Protein AF-A0A9C7PIG1-F1 (afdb_monomer)

Structure (mmCIF, N/CA/C/O backbone):
data_AF-A0A9C7PIG1-F1
#
_entry.id   AF-A0A9C7PIG1-F1
#
loop_
_atom_site.group_PDB
_atom_site.id
_atom_site.type_symbol
_atom_site.label_atom_id
_atom_site.label_alt_id
_atom_site.label_comp_id
_atom_site.label_asym_id
_atom_site.label_entity_id
_atom_site.label_seq_id
_atom_site.pdbx_PDB_ins_code
_atom_site.Cartn_x
_atom_site.Cartn_y
_atom_site.Cartn_z
_atom_site.occupancy
_atom_site.B_iso_or_equiv
_atom_site.auth_seq_id
_atom_site.auth_comp_id
_atom_site.auth_asym_id
_atom_site.auth_atom_id
_atom_site.pdbx_PDB_model_num
ATOM 1 N N . MET A 1 1 ? 8.198 4.604 -31.960 1.00 57.22 1 MET A N 1
ATOM 2 C CA . MET A 1 1 ? 8.686 3.828 -30.790 1.00 57.22 1 MET A CA 1
ATOM 3 C C . MET A 1 1 ? 8.657 4.552 -29.433 1.00 57.22 1 MET A C 1
ATOM 5 O O . MET A 1 1 ? 8.666 3.847 -28.433 1.00 57.22 1 MET A O 1
ATOM 9 N N . ASN A 1 2 ? 8.616 5.894 -29.336 1.00 61.22 2 ASN A N 1
ATOM 10 C CA . ASN A 1 2 ? 8.663 6.589 -28.027 1.00 61.22 2 ASN A CA 1
ATOM 11 C C . ASN A 1 2 ? 7.494 6.258 -27.083 1.00 61.22 2 ASN A C 1
ATOM 13 O O . ASN A 1 2 ? 7.711 6.147 -25.883 1.00 61.22 2 ASN A O 1
ATOM 17 N N . PHE A 1 3 ? 6.290 6.016 -27.611 1.00 65.06 3 PHE A N 1
ATOM 18 C CA . PHE A 1 3 ? 5.114 5.679 -26.801 1.00 65.06 3 PHE A CA 1
ATOM 19 C C . PHE A 1 3 ? 5.361 4.484 -25.868 1.00 65.06 3 PHE A C 1
ATOM 21 O O . PHE A 1 3 ? 5.172 4.613 -24.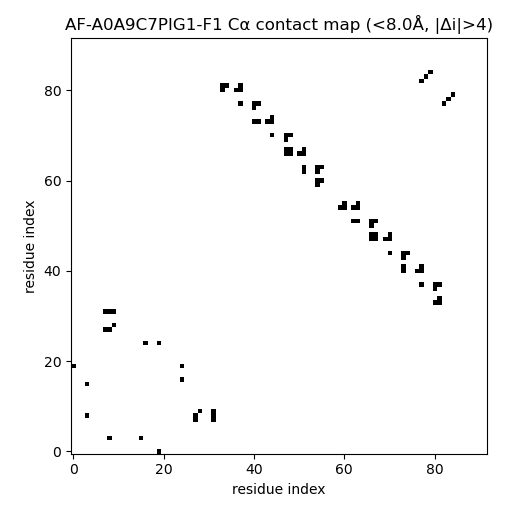671 1.00 65.06 3 PHE A O 1
ATOM 28 N N . TYR A 1 4 ? 5.895 3.369 -26.378 1.00 62.69 4 TYR A N 1
ATOM 29 C CA . TYR A 1 4 ? 6.131 2.155 -25.583 1.00 62.69 4 TYR A CA 1
ATOM 30 C C . TYR A 1 4 ? 7.189 2.341 -24.482 1.00 62.69 4 TYR A C 1
ATOM 32 O O . TYR A 1 4 ? 7.136 1.681 -23.448 1.00 62.69 4 TYR A O 1
ATOM 40 N N . LYS A 1 5 ? 8.150 3.254 -24.693 1.00 61.81 5 LYS A N 1
ATOM 41 C CA . LYS A 1 5 ? 9.148 3.620 -23.676 1.00 61.81 5 LYS A CA 1
ATOM 42 C C . LYS A 1 5 ? 8.544 4.476 -22.558 1.00 61.81 5 LYS A C 1
ATOM 44 O O . LYS A 1 5 ? 9.004 4.380 -21.425 1.00 61.81 5 LYS A O 1
ATOM 49 N N . ILE A 1 6 ? 7.542 5.295 -22.884 1.00 61.62 6 ILE A N 1
ATOM 50 C CA . ILE A 1 6 ? 6.891 6.227 -21.955 1.00 61.62 6 ILE A CA 1
ATOM 51 C C . ILE A 1 6 ? 5.782 5.528 -21.167 1.00 61.62 6 ILE A C 1
ATOM 53 O O . ILE A 1 6 ? 5.736 5.647 -19.950 1.00 61.62 6 ILE A O 1
ATOM 57 N N . THR A 1 7 ? 4.897 4.790 -21.841 1.00 63.91 7 THR A N 1
ATOM 58 C CA . THR A 1 7 ? 3.720 4.190 -21.197 1.00 63.91 7 THR A CA 1
ATOM 59 C C . THR A 1 7 ? 4.008 2.880 -20.484 1.00 63.91 7 THR A C 1
ATOM 61 O O . THR A 1 7 ? 3.159 2.458 -19.708 1.00 63.91 7 THR A O 1
ATOM 64 N N . ARG A 1 8 ? 5.167 2.250 -20.751 1.00 65.56 8 ARG A N 1
ATOM 65 C CA . ARG A 1 8 ? 5.611 0.960 -20.181 1.00 65.56 8 ARG A CA 1
ATOM 66 C C . ARG A 1 8 ? 4.430 0.018 -19.923 1.00 65.56 8 ARG A C 1
ATOM 68 O O . ARG A 1 8 ? 4.146 -0.340 -18.785 1.00 65.56 8 ARG A O 1
ATOM 7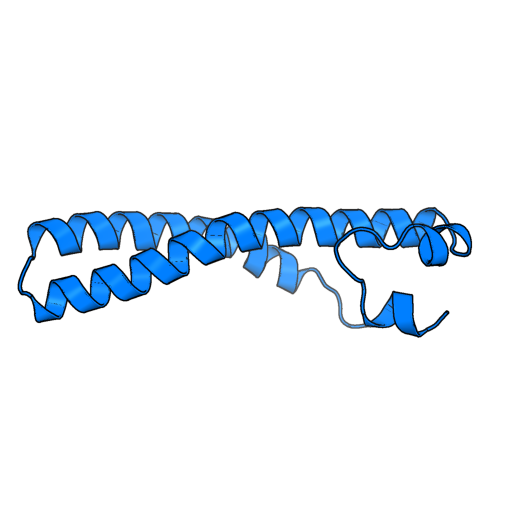5 N N . PRO A 1 9 ? 3.657 -0.299 -20.970 1.00 64.25 9 PRO A N 1
ATOM 76 C CA . PRO A 1 9 ? 2.282 -0.682 -20.747 1.00 64.25 9 PRO A CA 1
ATOM 77 C C . PRO A 1 9 ? 2.196 -2.115 -20.210 1.00 64.25 9 PRO A C 1
ATOM 79 O O . PRO A 1 9 ? 2.902 -3.020 -20.670 1.00 64.25 9 PRO A O 1
ATOM 82 N N . PHE A 1 10 ? 1.318 -2.323 -19.231 1.00 65.81 10 PHE A N 1
ATOM 83 C CA . PHE A 1 10 ? 0.985 -3.641 -18.698 1.00 65.81 10 PHE A CA 1
ATOM 84 C C . PHE A 1 10 ? 0.045 -4.398 -19.656 1.00 65.81 10 PHE A C 1
ATOM 86 O O . PHE A 1 10 ? -0.750 -3.797 -20.382 1.00 65.81 10 PHE A O 1
ATOM 93 N N . GLY A 1 11 ? 0.135 -5.734 -19.676 1.00 67.44 11 GLY A N 1
ATOM 94 C CA . GLY A 1 11 ? -0.766 -6.603 -20.449 1.00 67.44 11 GLY A CA 1
ATOM 95 C C . GLY A 1 11 ? -0.251 -7.048 -21.828 1.00 67.44 11 GLY A C 1
ATOM 96 O O . GLY A 1 11 ? 0.947 -7.237 -22.044 1.00 67.44 11 GLY A O 1
ATOM 97 N N . PHE A 1 12 ? -1.178 -7.284 -22.762 1.00 64.94 12 PHE A N 1
ATOM 98 C CA . PHE A 1 12 ? -0.936 -8.013 -24.015 1.00 64.94 12 PHE A CA 1
ATOM 99 C C . PHE A 1 12 ? -0.591 -7.097 -25.204 1.00 64.94 12 PHE A C 1
ATOM 101 O O . PHE A 1 12 ? -1.376 -6.940 -26.133 1.00 64.94 12 PHE A O 1
ATOM 108 N N . TRP A 1 13 ? 0.620 -6.530 -25.219 1.00 68.69 13 TRP A N 1
ATOM 109 C CA . TRP A 1 13 ? 1.090 -5.629 -26.291 1.00 68.69 13 TRP A CA 1
ATOM 110 C C . TRP A 1 13 ? 1.971 -6.304 -27.359 1.00 68.69 13 TRP A C 1
ATOM 112 O O . TRP A 1 13 ? 2.871 -5.681 -27.929 1.00 68.69 13 TRP A O 1
ATOM 122 N N . ASN A 1 14 ? 1.725 -7.588 -27.644 1.00 65.31 14 ASN A N 1
ATOM 123 C CA . ASN A 1 14 ? 2.595 -8.438 -28.474 1.00 65.31 14 ASN A CA 1
ATOM 124 C C . ASN A 1 14 ? 2.962 -7.841 -29.846 1.00 65.31 14 ASN A C 1
ATOM 126 O O . ASN A 1 14 ? 4.108 -7.969 -30.268 1.00 65.31 14 ASN A O 1
ATOM 130 N N . GLN A 1 15 ? 2.038 -7.144 -30.510 1.00 66.75 15 GLN A N 1
ATOM 131 C CA . GLN A 1 15 ? 2.250 -6.590 -31.854 1.00 66.75 15 GLN A CA 1
ATOM 132 C C . GLN A 1 15 ? 3.189 -5.368 -31.882 1.00 66.75 15 GLN A C 1
ATOM 134 O O . GLN A 1 15 ? 3.886 -5.130 -32.866 1.00 66.75 15 GLN A O 1
ATOM 139 N N . VAL A 1 16 ? 3.256 -4.598 -30.790 1.00 67.69 16 VAL A N 1
ATOM 140 C CA . VAL A 1 16 ? 4.197 -3.467 -30.654 1.00 67.69 16 VAL A CA 1
ATOM 141 C C . VAL A 1 16 ? 5.538 -3.949 -30.092 1.00 67.69 16 VAL A C 1
ATOM 143 O O . VAL A 1 16 ? 6.596 -3.454 -30.475 1.00 67.69 16 VAL A O 1
ATOM 146 N N . ARG A 1 17 ? 5.493 -4.972 -29.232 1.00 65.00 17 ARG A N 1
ATOM 147 C CA . ARG A 1 17 ? 6.646 -5.619 -28.597 1.00 65.00 17 ARG A CA 1
ATOM 148 C C . ARG A 1 17 ? 7.571 -6.330 -29.592 1.00 65.00 17 ARG A C 1
ATOM 150 O O . ARG A 1 17 ? 8.776 -6.321 -29.377 1.00 65.00 17 ARG A O 1
ATOM 157 N N . SER A 1 18 ? 7.038 -6.913 -30.669 1.00 68.19 18 SER A N 1
ATOM 158 C CA . SER A 1 18 ? 7.826 -7.635 -31.687 1.00 68.19 18 SER A CA 1
ATOM 159 C C . SER A 1 18 ? 8.765 -6.741 -32.503 1.00 68.19 18 SER A C 1
ATOM 161 O O . SER A 1 18 ? 9.704 -7.237 -33.112 1.00 68.19 18 SER A O 1
ATOM 163 N N . ASN A 1 19 ? 8.516 -5.429 -32.510 1.00 70.19 19 ASN A N 1
ATOM 164 C CA . ASN A 1 19 ? 9.308 -4.434 -33.234 1.00 70.19 19 ASN A CA 1
ATOM 165 C C . ASN A 1 19 ? 10.356 -3.740 -32.338 1.00 70.19 19 ASN A C 1
ATOM 167 O O . ASN A 1 19 ? 10.966 -2.752 -32.746 1.00 70.19 19 ASN A O 1
ATOM 171 N N . LEU A 1 20 ? 10.527 -4.203 -31.095 1.00 70.50 20 LEU A N 1
ATOM 172 C CA . LEU A 1 20 ? 11.424 -3.624 -30.096 1.00 70.50 20 LEU A CA 1
ATOM 173 C C . LEU A 1 20 ? 12.496 -4.629 -29.677 1.00 70.50 20 LEU A C 1
ATOM 175 O O . LEU A 1 20 ? 12.258 -5.833 -29.632 1.00 70.50 20 LEU A O 1
ATOM 179 N N . ASP A 1 21 ? 13.665 -4.104 -29.313 1.00 75.31 21 ASP A N 1
ATOM 180 C CA . ASP A 1 21 ? 14.775 -4.891 -28.783 1.00 75.31 21 ASP A CA 1
ATOM 181 C C . ASP A 1 21 ? 14.328 -5.707 -27.554 1.00 75.31 21 ASP A C 1
ATOM 183 O O . ASP A 1 21 ? 13.721 -5.183 -26.607 1.00 75.31 21 ASP A O 1
ATOM 187 N N . THR A 1 22 ? 14.637 -7.004 -27.571 1.00 73.94 22 THR A N 1
ATOM 188 C CA . THR A 1 22 ? 14.292 -7.968 -26.522 1.00 73.94 22 THR A CA 1
ATOM 189 C C . THR A 1 22 ? 14.839 -7.562 -25.154 1.00 73.94 22 THR A C 1
ATOM 191 O O . THR A 1 22 ? 14.203 -7.856 -24.138 1.00 73.94 22 THR A O 1
ATOM 194 N N . SER A 1 23 ? 15.950 -6.823 -25.104 1.00 73.75 23 SER A N 1
ATOM 195 C CA . SER A 1 23 ? 16.540 -6.303 -23.865 1.00 73.75 23 SER A CA 1
ATOM 196 C C . SER A 1 23 ? 15.662 -5.251 -23.166 1.00 73.75 23 SER A C 1
ATOM 198 O O . SER A 1 23 ? 15.487 -5.292 -21.945 1.00 73.75 23 SER A O 1
ATOM 200 N N . ILE A 1 24 ? 15.053 -4.333 -23.924 1.00 72.56 24 ILE A N 1
ATOM 201 C CA . ILE A 1 24 ? 14.152 -3.286 -23.406 1.00 72.56 24 ILE A CA 1
ATOM 202 C C . ILE A 1 24 ? 12.845 -3.921 -22.937 1.00 72.56 24 ILE A C 1
ATOM 204 O O . ILE A 1 24 ? 12.322 -3.621 -21.864 1.00 72.56 24 ILE A O 1
ATOM 208 N N . VAL A 1 25 ? 12.346 -4.853 -23.738 1.00 73.75 25 VAL A N 1
ATOM 209 C CA . VAL A 1 25 ? 11.134 -5.609 -23.458 1.00 73.75 25 VAL A CA 1
ATOM 210 C C . VAL A 1 25 ? 11.267 -6.434 -22.171 1.00 73.75 25 VAL A C 1
ATOM 212 O O . VAL A 1 25 ? 10.324 -6.489 -21.383 1.00 73.75 25 VAL A O 1
ATOM 215 N N . ALA A 1 26 ? 12.420 -7.059 -21.921 1.00 73.44 26 ALA A N 1
ATOM 216 C CA . ALA A 1 26 ? 12.666 -7.818 -20.695 1.00 73.44 26 ALA A CA 1
ATOM 217 C C . ALA A 1 26 ? 12.605 -6.934 -19.436 1.00 73.44 26 ALA A C 1
ATOM 219 O O . ALA A 1 26 ? 11.972 -7.326 -18.455 1.00 73.44 26 ALA A O 1
ATOM 220 N N . LYS A 1 27 ? 13.178 -5.722 -19.488 1.00 72.69 27 LYS A N 1
ATOM 221 C CA . LYS A 1 27 ? 13.120 -4.749 -18.382 1.00 72.69 27 LYS A CA 1
ATOM 222 C C . LYS A 1 27 ? 11.685 -4.310 -18.076 1.00 72.69 27 LYS A C 1
ATOM 224 O O . LYS A 1 27 ? 11.267 -4.379 -16.925 1.00 72.69 27 LYS A O 1
ATOM 229 N N . ILE A 1 28 ? 10.905 -3.970 -19.107 1.00 72.12 28 ILE A N 1
ATOM 230 C CA . ILE A 1 28 ? 9.498 -3.554 -18.951 1.00 72.12 28 ILE A CA 1
ATOM 231 C C . ILE A 1 28 ? 8.641 -4.685 -18.357 1.00 72.12 28 ILE A C 1
ATOM 233 O O . ILE A 1 28 ? 7.801 -4.442 -17.499 1.00 72.12 28 ILE A O 1
ATOM 237 N N . ASN A 1 29 ? 8.865 -5.947 -18.746 1.00 73.31 29 ASN A N 1
ATOM 238 C CA . ASN A 1 29 ? 8.134 -7.066 -18.134 1.00 73.31 29 ASN A CA 1
ATOM 239 C C . ASN A 1 29 ? 8.489 -7.285 -16.662 1.00 73.31 29 ASN A C 1
ATOM 241 O O . ASN A 1 29 ? 7.640 -7.737 -15.895 1.00 73.31 29 ASN A O 1
ATOM 245 N N . GLN A 1 30 ? 9.735 -7.012 -16.271 1.00 73.56 30 GLN A N 1
ATOM 246 C CA . GLN A 1 30 ? 10.159 -7.149 -14.884 1.00 73.56 30 GLN A CA 1
ATOM 247 C C . GLN A 1 30 ? 9.476 -6.104 -13.990 1.00 73.56 30 GLN A C 1
ATOM 249 O O . GLN A 1 30 ? 9.009 -6.464 -12.908 1.00 73.56 30 GLN A O 1
ATOM 254 N N . GLU A 1 31 ? 9.349 -4.861 -14.467 1.00 72.88 31 GLU A N 1
ATOM 255 C CA . GLU A 1 31 ? 8.536 -3.814 -13.826 1.00 72.88 31 GLU A CA 1
ATOM 256 C C . GLU A 1 31 ? 7.058 -4.211 -13.776 1.00 72.88 31 GLU A C 1
ATOM 258 O O . GLU A 1 31 ? 6.505 -4.340 -12.687 1.00 72.88 31 GLU A O 1
ATOM 263 N N . ASN A 1 32 ? 6.455 -4.562 -14.916 1.00 74.44 32 ASN A N 1
ATOM 264 C CA . ASN A 1 32 ? 5.045 -4.959 -14.982 1.00 74.44 32 ASN A CA 1
ATOM 265 C C . ASN A 1 32 ? 4.701 -6.119 -14.036 1.00 74.44 32 ASN A C 1
ATOM 267 O O . ASN A 1 32 ? 3.654 -6.115 -13.394 1.00 74.44 32 ASN A O 1
ATOM 271 N N . ARG A 1 33 ? 5.571 -7.131 -13.920 1.00 75.12 33 ARG A N 1
ATOM 272 C CA . ARG A 1 33 ? 5.347 -8.263 -13.006 1.00 75.12 33 ARG A CA 1
ATOM 273 C C . ARG A 1 33 ? 5.350 -7.817 -11.546 1.00 75.12 33 ARG A C 1
ATOM 275 O O . ARG A 1 33 ? 4.564 -8.334 -10.755 1.00 75.12 33 ARG A O 1
ATOM 282 N N . ARG A 1 34 ? 6.227 -6.881 -11.187 1.00 74.75 34 ARG A N 1
ATOM 283 C CA . ARG A 1 34 ? 6.286 -6.310 -9.840 1.00 74.75 34 ARG A CA 1
ATOM 284 C C . ARG A 1 34 ? 5.050 -5.462 -9.550 1.00 74.75 34 ARG A C 1
ATOM 286 O O . ARG A 1 34 ? 4.471 -5.598 -8.476 1.00 74.75 34 ARG A O 1
ATOM 293 N N . ASP A 1 35 ? 4.609 -4.672 -10.520 1.00 79.25 35 ASP A N 1
ATOM 294 C CA . ASP A 1 35 ? 3.440 -3.807 -10.380 1.00 79.25 35 ASP A CA 1
ATOM 295 C C . ASP A 1 35 ? 2.138 -4.610 -10.278 1.00 79.25 35 ASP A C 1
ATOM 297 O O . ASP A 1 35 ? 1.279 -4.283 -9.466 1.00 79.25 35 ASP A O 1
ATOM 301 N N . ILE A 1 36 ? 2.014 -5.733 -10.996 1.00 79.56 36 ILE A N 1
ATOM 302 C CA . ILE A 1 36 ? 0.881 -6.663 -10.840 1.00 79.56 36 ILE A CA 1
ATOM 303 C C . ILE A 1 36 ? 0.824 -7.230 -9.413 1.00 79.56 36 ILE A C 1
ATOM 305 O O . ILE A 1 36 ? -0.252 -7.296 -8.819 1.00 79.56 36 ILE A O 1
ATOM 309 N N . ILE A 1 37 ? 1.971 -7.613 -8.839 1.00 81.69 37 ILE A N 1
ATOM 310 C CA . ILE A 1 37 ? 2.035 -8.081 -7.446 1.00 81.69 37 ILE A CA 1
ATOM 311 C C . ILE A 1 37 ? 1.640 -6.945 -6.495 1.00 81.69 37 ILE A C 1
ATOM 313 O O . ILE A 1 37 ? 0.866 -7.169 -5.568 1.00 81.69 37 ILE A O 1
ATOM 317 N N . ALA A 1 38 ? 2.110 -5.720 -6.739 1.00 83.88 38 ALA A N 1
ATOM 318 C CA . ALA A 1 38 ? 1.716 -4.557 -5.950 1.00 83.88 38 ALA A CA 1
ATOM 319 C C . ALA A 1 38 ? 0.199 -4.310 -6.001 1.00 83.88 38 ALA A C 1
ATOM 321 O O . ALA A 1 38 ? -0.408 -4.107 -4.953 1.00 83.88 38 ALA A O 1
ATOM 322 N N . ILE A 1 39 ? -0.429 -4.405 -7.179 1.00 84.44 39 ILE A N 1
ATOM 323 C CA . ILE A 1 39 ? -1.886 -4.274 -7.350 1.00 84.44 39 ILE A CA 1
ATOM 324 C C . ILE A 1 39 ? -2.634 -5.356 -6.564 1.00 84.44 39 ILE A C 1
ATOM 326 O O . ILE A 1 39 ? -3.637 -5.058 -5.914 1.00 84.44 39 ILE A O 1
ATOM 330 N N . PHE A 1 40 ? -2.132 -6.594 -6.573 1.00 86.25 40 PHE A N 1
ATOM 331 C CA . PHE A 1 40 ? -2.728 -7.695 -5.815 1.00 86.25 40 PHE A CA 1
ATOM 332 C C . PHE A 1 40 ? -2.779 -7.416 -4.307 1.00 86.25 40 PHE A C 1
ATOM 334 O O . PHE A 1 40 ? -3.731 -7.828 -3.655 1.00 86.25 40 PHE A O 1
ATOM 341 N N . PHE A 1 41 ? -1.807 -6.685 -3.752 1.00 86.31 41 PHE A N 1
ATOM 342 C CA . PHE A 1 41 ? -1.852 -6.223 -2.360 1.00 86.31 41 PHE A CA 1
ATOM 343 C C . PHE A 1 41 ? -2.657 -4.928 -2.187 1.00 86.31 41 PHE A C 1
ATOM 345 O O . PHE A 1 41 ? -3.356 -4.775 -1.186 1.00 86.31 41 PHE A O 1
ATOM 352 N N . ALA A 1 42 ? -2.596 -4.015 -3.158 1.00 87.81 42 ALA A N 1
ATOM 353 C CA . ALA A 1 42 ? -3.261 -2.716 -3.106 1.00 87.81 42 ALA A CA 1
ATOM 354 C C . ALA A 1 42 ? -4.789 -2.834 -3.057 1.00 87.81 42 ALA A C 1
ATOM 356 O O . ALA A 1 42 ? -5.432 -2.121 -2.289 1.00 87.81 42 ALA A O 1
ATOM 357 N N . VAL A 1 43 ? -5.381 -3.740 -3.843 1.00 91.19 43 VAL A N 1
ATOM 358 C CA . VAL A 1 43 ? -6.845 -3.882 -3.916 1.00 91.19 43 VAL A CA 1
ATOM 359 C C . VAL A 1 43 ? -7.437 -4.385 -2.588 1.00 91.19 43 VAL A C 1
ATOM 361 O O . VAL A 1 43 ? -8.312 -3.705 -2.048 1.00 91.19 43 VAL A O 1
ATOM 364 N N . PRO A 1 44 ? -6.960 -5.494 -1.986 1.00 91.94 44 PRO A N 1
ATOM 365 C CA . PRO A 1 44 ? -7.378 -5.892 -0.644 1.00 91.94 44 PRO A CA 1
ATOM 366 C C . PRO A 1 44 ? -7.078 -4.826 0.411 1.00 91.94 44 PRO A C 1
ATOM 368 O O . PRO A 1 44 ? -7.915 -4.592 1.278 1.00 91.94 44 PRO A O 1
ATOM 371 N N . TRP A 1 45 ? -5.926 -4.148 0.329 1.00 93.50 45 TRP A N 1
ATOM 372 C CA . TRP A 1 45 ? -5.568 -3.082 1.270 1.00 93.50 45 TRP A CA 1
ATOM 373 C C . TRP A 1 45 ? -6.600 -1.949 1.260 1.00 93.50 45 TRP A C 1
ATOM 375 O O . TRP A 1 45 ? -7.089 -1.558 2.319 1.00 93.50 45 TRP A O 1
ATOM 385 N N . GLN A 1 46 ? -7.000 -1.490 0.071 1.00 94.06 46 GLN A N 1
ATOM 386 C CA . GLN A 1 46 ? -8.011 -0.447 -0.117 1.00 94.06 46 GLN A CA 1
ATOM 387 C C . GLN A 1 46 ? -9.368 -0.864 0.473 1.00 94.06 46 GLN A C 1
ATOM 389 O O . GLN A 1 46 ? -10.020 -0.082 1.165 1.00 94.06 46 GLN A O 1
ATOM 394 N N . ILE A 1 47 ? -9.794 -2.107 0.226 1.00 94.75 47 ILE A N 1
ATOM 395 C CA . ILE A 1 47 ? -11.062 -2.640 0.746 1.00 94.75 47 ILE A CA 1
ATOM 396 C C . ILE A 1 47 ? -11.030 -2.680 2.278 1.00 94.75 47 ILE A C 1
ATOM 398 O O . ILE A 1 47 ? -11.956 -2.199 2.930 1.00 94.75 47 ILE A O 1
ATOM 402 N N . VAL A 1 48 ? -9.950 -3.205 2.862 1.00 94.56 48 VAL A N 1
ATOM 403 C CA . VAL A 1 48 ? -9.785 -3.290 4.319 1.00 94.56 48 VAL A CA 1
ATOM 404 C C . VAL A 1 48 ? -9.739 -1.900 4.949 1.00 94.56 48 VAL A C 1
ATOM 406 O O . VAL A 1 48 ? -10.340 -1.712 6.005 1.00 94.56 48 VAL A O 1
ATOM 409 N N . LEU A 1 49 ? -9.103 -0.914 4.310 1.00 94.44 49 LEU A N 1
ATOM 410 C CA . LEU A 1 49 ? -9.080 0.471 4.786 1.00 94.44 49 LEU A CA 1
ATOM 411 C C . LEU A 1 49 ? -10.499 1.037 4.929 1.00 94.44 49 LEU A C 1
ATOM 413 O O . LEU A 1 49 ? -10.849 1.574 5.982 1.00 94.44 49 LEU A O 1
ATOM 417 N N . PHE A 1 50 ? -11.336 0.868 3.901 1.00 95.69 50 PHE A N 1
ATOM 418 C CA . PHE A 1 50 ? -12.721 1.339 3.944 1.00 95.69 50 PHE A CA 1
ATOM 419 C C . PHE A 1 50 ? -13.557 0.592 4.982 1.00 95.69 50 PHE A C 1
ATOM 421 O O . PHE A 1 50 ? -14.265 1.228 5.765 1.00 95.69 50 PHE A O 1
ATOM 428 N N . LEU A 1 51 ? -13.439 -0.737 5.047 1.00 93.06 51 LEU A N 1
ATOM 429 C CA . LEU A 1 51 ? -14.151 -1.539 6.045 1.00 93.06 51 LEU A CA 1
ATOM 430 C C . LEU A 1 51 ? -13.733 -1.168 7.471 1.00 93.06 51 LEU A C 1
ATOM 432 O O . LEU A 1 51 ? -14.586 -1.046 8.345 1.00 93.06 51 LEU A O 1
ATOM 436 N N . THR A 1 52 ? -12.442 -0.920 7.702 1.00 93.50 52 THR A N 1
ATOM 437 C CA . THR A 1 52 ? -11.919 -0.472 9.001 1.00 93.50 52 THR A CA 1
ATOM 438 C C . THR A 1 52 ? -12.580 0.839 9.428 1.00 93.50 52 THR A C 1
ATOM 440 O O . THR A 1 52 ? -13.072 0.932 10.553 1.00 93.50 52 THR A O 1
ATOM 443 N N . GLY A 1 53 ? -12.669 1.824 8.525 1.00 91.81 53 GLY A N 1
ATOM 444 C CA . GLY A 1 53 ? -13.362 3.089 8.789 1.00 91.81 53 GLY A CA 1
ATOM 445 C C . GLY A 1 53 ? -14.848 2.903 9.116 1.00 91.81 53 GLY A C 1
ATOM 446 O O . GLY A 1 53 ? -15.353 3.503 10.065 1.00 91.81 53 GLY A O 1
ATOM 447 N N . MET A 1 54 ? -15.542 2.016 8.397 1.00 94.19 54 MET A N 1
ATOM 448 C CA . MET A 1 54 ? -16.946 1.694 8.683 1.00 94.19 54 MET A CA 1
ATOM 449 C C . MET A 1 54 ? -17.131 1.046 10.061 1.00 94.19 54 MET A C 1
ATOM 451 O O . MET A 1 54 ? -18.075 1.392 10.769 1.00 94.19 54 MET A O 1
ATOM 455 N N . MET A 1 55 ? -16.228 0.154 10.488 1.00 93.31 55 MET A N 1
ATOM 456 C CA . MET A 1 55 ? -16.331 -0.495 11.804 1.00 93.31 55 MET A CA 1
ATOM 457 C C . MET A 1 55 ? -16.197 0.493 12.968 1.00 93.31 55 MET A C 1
ATOM 459 O O . MET A 1 55 ? -16.846 0.293 13.997 1.00 93.31 55 MET A O 1
ATOM 463 N N . ILE A 1 56 ? -15.429 1.578 12.798 1.00 93.44 56 ILE A N 1
ATOM 464 C CA . ILE A 1 56 ? -15.372 2.682 13.772 1.00 93.44 56 ILE A CA 1
ATOM 465 C C . ILE A 1 56 ? -16.751 3.343 13.899 1.00 93.44 56 ILE A C 1
ATOM 467 O O . ILE A 1 56 ? -17.254 3.510 15.010 1.00 93.44 56 ILE A O 1
ATOM 471 N N . VAL A 1 57 ? -17.387 3.678 12.770 1.00 95.44 57 VAL A N 1
ATOM 472 C CA . VAL A 1 57 ? -18.718 4.313 12.743 1.00 95.44 57 VAL A CA 1
ATOM 473 C C . VAL A 1 57 ? -19.777 3.405 13.375 1.00 95.44 57 VAL A C 1
ATOM 475 O O . VAL A 1 57 ? -20.598 3.865 14.167 1.00 95.44 57 VAL A O 1
ATOM 478 N N . LEU A 1 58 ? -19.719 2.103 13.087 1.00 94.25 58 LEU A N 1
ATOM 479 C CA . LEU A 1 58 ? -20.617 1.087 13.645 1.00 94.25 58 LEU A CA 1
ATOM 480 C C . LEU A 1 58 ? -20.295 0.708 15.103 1.00 94.25 58 LEU A C 1
ATOM 482 O O . LEU A 1 58 ? -20.999 -0.119 15.680 1.00 94.25 58 LEU A O 1
ATOM 486 N N . LYS A 1 59 ? -19.244 1.286 15.706 1.00 92.50 59 LYS A N 1
ATOM 487 C CA . LYS 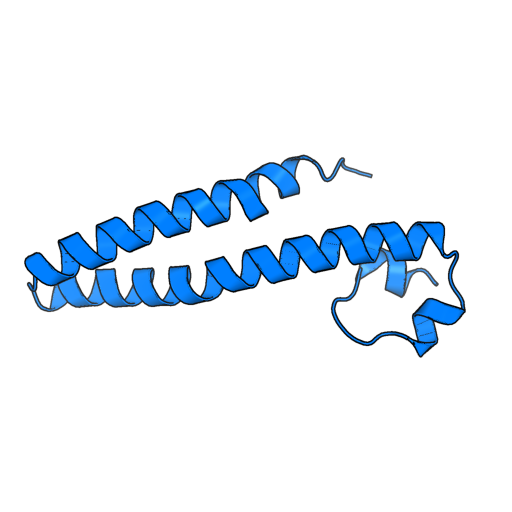A 1 59 ? -18.747 0.977 17.062 1.00 92.50 59 LYS A CA 1
ATOM 488 C C . LYS A 1 59 ? -18.434 -0.513 17.282 1.00 92.50 59 LYS A C 1
ATOM 490 O O . LYS A 1 59 ? -18.513 -1.014 18.404 1.00 92.50 59 LYS A O 1
ATOM 495 N N . GLN A 1 60 ? -18.055 -1.229 16.224 1.00 91.94 60 GLN A N 1
ATOM 496 C CA . GLN A 1 60 ? -17.687 -2.645 16.284 1.00 91.94 60 GLN A CA 1
ATOM 497 C C . GLN A 1 60 ? -16.183 -2.807 16.531 1.00 91.94 60 GLN A C 1
ATOM 499 O O . GLN A 1 60 ? -15.403 -3.088 15.621 1.00 91.94 60 GLN A O 1
ATOM 504 N N . TRP A 1 61 ? -15.770 -2.639 17.787 1.00 90.38 61 TRP A N 1
ATOM 505 C CA . TRP A 1 61 ? -14.357 -2.592 18.181 1.00 90.38 61 TRP A CA 1
ATOM 506 C C . TRP A 1 61 ? -13.582 -3.894 17.940 1.00 90.38 61 TRP A C 1
ATOM 508 O O . TRP A 1 61 ? -12.421 -3.841 17.540 1.00 90.38 61 TRP A O 1
ATOM 518 N N . THR A 1 62 ? -14.215 -5.058 18.109 1.00 91.94 62 THR A N 1
ATOM 519 C CA . THR A 1 62 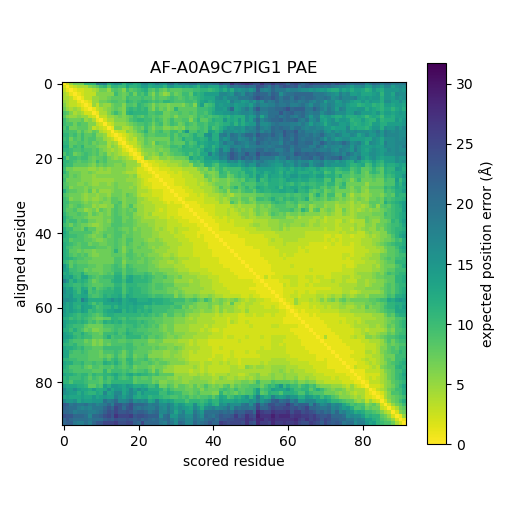? -13.571 -6.356 17.840 1.00 91.94 62 THR A CA 1
ATOM 520 C C . THR A 1 62 ? -13.220 -6.506 16.358 1.00 91.94 62 THR A C 1
ATOM 522 O O . THR A 1 62 ? -12.073 -6.789 16.019 1.00 91.94 62 THR A O 1
ATOM 525 N N . ASN A 1 63 ? -14.182 -6.232 15.470 1.00 91.31 63 ASN A N 1
ATOM 526 C CA . ASN A 1 63 ? -13.972 -6.298 14.021 1.00 91.31 63 ASN A CA 1
ATOM 527 C C . ASN A 1 63 ? -12.991 -5.223 13.543 1.00 91.31 63 ASN A C 1
ATOM 529 O O . ASN A 1 63 ? -12.170 -5.490 12.667 1.00 91.31 63 ASN A O 1
ATOM 533 N N . PHE A 1 64 ? -13.030 -4.034 14.152 1.00 93.56 64 PHE A N 1
ATOM 534 C CA . PHE A 1 64 ? -12.046 -2.985 13.909 1.00 93.56 64 PHE A CA 1
ATOM 535 C C . PHE A 1 64 ? -10.621 -3.461 14.212 1.00 93.56 64 PHE A C 1
ATOM 537 O O . PHE A 1 64 ? -9.763 -3.323 13.349 1.00 93.56 64 PHE A O 1
ATOM 544 N N . ILE A 1 65 ? -10.360 -4.063 15.379 1.00 94.12 65 ILE A N 1
ATOM 545 C CA . ILE A 1 65 ? -9.012 -4.540 15.738 1.00 94.12 65 ILE A CA 1
ATOM 546 C C . ILE A 1 65 ? -8.527 -5.605 14.744 1.00 94.12 65 ILE A C 1
ATOM 548 O O . ILE A 1 65 ? -7.385 -5.538 14.286 1.00 94.12 65 ILE A O 1
ATOM 552 N N . SER A 1 66 ? -9.389 -6.552 14.358 1.00 94.44 66 SER A N 1
ATOM 553 C CA . SER A 1 66 ? -9.039 -7.575 13.365 1.00 94.44 66 SER A CA 1
ATOM 554 C C . SER A 1 66 ? -8.704 -6.971 11.998 1.00 94.44 66 SER A C 1
ATOM 556 O O . SER A 1 66 ? -7.657 -7.283 11.429 1.00 94.44 66 SER A O 1
ATOM 558 N N . LEU A 1 67 ? -9.553 -6.077 11.478 1.00 93.19 67 LEU A N 1
ATOM 559 C CA . LEU A 1 67 ? -9.319 -5.412 10.193 1.00 93.19 67 LEU A CA 1
ATOM 560 C C . LEU A 1 67 ? -8.100 -4.488 10.239 1.00 93.19 67 LEU A C 1
ATOM 562 O O . LEU A 1 67 ? -7.331 -4.452 9.284 1.00 93.19 67 LEU A O 1
ATOM 566 N N . PHE A 1 68 ? -7.870 -3.803 11.357 1.00 93.62 68 PHE A N 1
ATOM 567 C CA . PHE A 1 68 ? -6.707 -2.947 11.554 1.00 93.62 68 PHE A 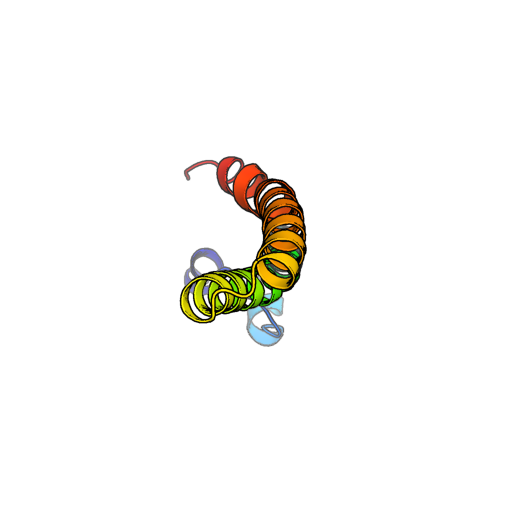CA 1
ATOM 568 C C . PHE A 1 68 ? -5.402 -3.754 11.561 1.00 93.62 68 PHE A C 1
ATOM 570 O O . PHE A 1 68 ? -4.423 -3.348 10.937 1.00 93.62 68 PHE A O 1
ATOM 577 N N . GLY A 1 69 ? -5.396 -4.942 12.175 1.00 95.25 69 GLY A N 1
ATOM 578 C CA . GLY A 1 69 ? -4.265 -5.869 12.089 1.00 95.25 69 GLY A CA 1
ATOM 579 C C . GLY A 1 69 ? -3.963 -6.287 10.646 1.00 95.25 69 GLY A C 1
ATOM 580 O O . GLY A 1 69 ? -2.814 -6.223 10.206 1.00 95.25 69 GLY A O 1
ATOM 581 N N . ILE A 1 70 ? -4.999 -6.633 9.874 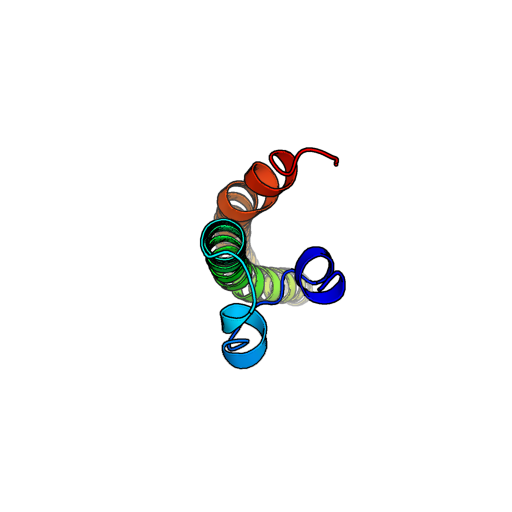1.00 94.25 70 ILE A N 1
ATOM 582 C CA . ILE A 1 70 ? -4.868 -6.955 8.443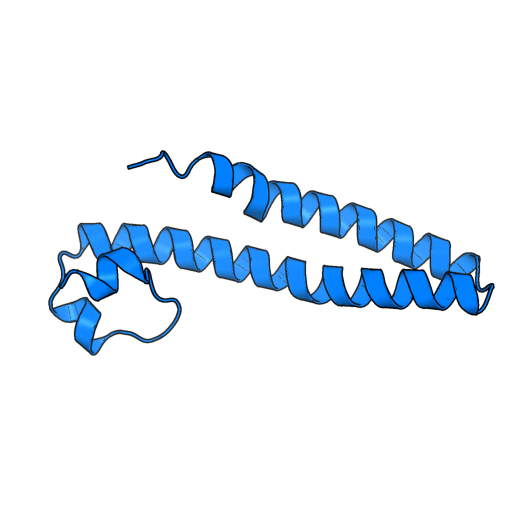 1.00 94.25 70 ILE A CA 1
ATOM 583 C C . ILE A 1 70 ? -4.357 -5.738 7.656 1.00 94.25 70 ILE A C 1
ATOM 585 O O . ILE A 1 70 ? -3.475 -5.880 6.809 1.00 94.25 70 ILE A O 1
ATOM 589 N N . LEU A 1 71 ? -4.859 -4.539 7.958 1.00 94.25 71 LEU A N 1
ATOM 590 C CA . LEU A 1 71 ? -4.447 -3.295 7.314 1.00 94.25 71 LEU A CA 1
ATOM 591 C C . LEU A 1 71 ? -2.953 -3.026 7.514 1.00 94.25 71 LEU A C 1
ATOM 593 O O . LEU A 1 71 ? -2.266 -2.661 6.559 1.00 94.25 71 LEU A O 1
ATOM 597 N N . ILE A 1 72 ? -2.427 -3.246 8.722 1.00 94.38 72 ILE A N 1
ATOM 598 C CA . ILE A 1 72 ? -0.993 -3.112 9.010 1.00 94.38 72 ILE A CA 1
ATOM 599 C C . ILE A 1 72 ? -0.189 -4.112 8.171 1.00 94.38 72 ILE A C 1
ATOM 601 O O . ILE A 1 72 ? 0.758 -3.713 7.493 1.00 94.38 72 ILE A O 1
ATOM 605 N N . ILE A 1 73 ? -0.582 -5.391 8.162 1.00 93.00 73 ILE A N 1
ATOM 606 C CA . ILE A 1 73 ? 0.113 -6.445 7.401 1.00 93.00 73 ILE A CA 1
ATOM 607 C C . ILE A 1 73 ? 0.156 -6.096 5.908 1.00 93.00 73 ILE A C 1
ATOM 609 O O . ILE A 1 73 ? 1.217 -6.139 5.282 1.00 93.00 73 ILE A O 1
ATOM 613 N N . LEU A 1 74 ? -0.985 -5.697 5.344 1.00 90.50 74 LEU A N 1
ATOM 614 C CA . LEU A 1 74 ? -1.081 -5.290 3.946 1.00 90.50 74 LEU A CA 1
ATOM 615 C C . LEU A 1 74 ? -0.280 -4.008 3.666 1.00 90.50 74 LEU A C 1
ATOM 617 O O . LEU A 1 74 ? 0.333 -3.913 2.606 1.00 90.50 74 LEU A O 1
ATOM 621 N N . SER A 1 75 ? -0.209 -3.061 4.609 1.00 89.12 75 SER A N 1
ATOM 622 C CA . SER A 1 75 ? 0.623 -1.852 4.477 1.00 89.12 75 SER A CA 1
ATOM 623 C C . SER A 1 75 ? 2.110 -2.197 4.400 1.00 89.12 75 SER A C 1
ATOM 625 O O . SER A 1 75 ? 2.818 -1.658 3.552 1.00 89.12 75 SER A O 1
ATOM 627 N N . PHE A 1 76 ? 2.589 -3.130 5.232 1.00 89.81 76 PHE A N 1
ATOM 628 C CA . PHE A 1 76 ? 3.966 -3.628 5.148 1.00 89.81 76 PHE A CA 1
ATOM 629 C C . PHE A 1 76 ? 4.235 -4.336 3.818 1.00 89.81 76 PHE A C 1
ATOM 631 O O . PHE A 1 76 ? 5.273 -4.096 3.196 1.00 89.81 76 PHE A O 1
ATOM 638 N N . GLY A 1 77 ? 3.292 -5.164 3.355 1.00 86.31 77 GLY A N 1
ATOM 639 C CA . GLY A 1 77 ? 3.356 -5.796 2.038 1.00 86.31 77 GLY A CA 1
ATOM 640 C C . GLY A 1 77 ? 3.493 -4.757 0.925 1.00 86.31 77 GLY A C 1
ATOM 641 O O . GLY A 1 77 ? 4.440 -4.804 0.141 1.00 86.31 77 GLY A O 1
ATOM 642 N N . LEU A 1 78 ? 2.611 -3.758 0.907 1.00 83.88 78 LEU A N 1
ATOM 643 C CA . LEU A 1 78 ? 2.640 -2.679 -0.077 1.00 83.88 78 LEU A CA 1
ATOM 644 C C . LEU A 1 78 ? 3.948 -1.877 -0.008 1.00 83.88 78 LEU A C 1
ATOM 646 O O . LEU A 1 78 ? 4.562 -1.598 -1.036 1.00 83.88 78 LEU A O 1
ATOM 650 N N . TYR A 1 79 ? 4.429 -1.554 1.192 1.00 81.44 79 TYR A N 1
ATOM 651 C CA . TYR A 1 79 ? 5.689 -0.837 1.374 1.00 81.44 79 TYR A CA 1
ATOM 652 C C . TYR A 1 79 ? 6.881 -1.612 0.789 1.00 81.44 79 TYR A C 1
ATOM 654 O O . TYR A 1 79 ? 7.723 -1.049 0.085 1.00 81.44 79 TYR A O 1
ATOM 662 N N . TRP A 1 80 ? 6.950 -2.922 1.028 1.00 81.00 80 TRP A N 1
ATOM 663 C CA . TRP A 1 80 ? 8.050 -3.744 0.531 1.00 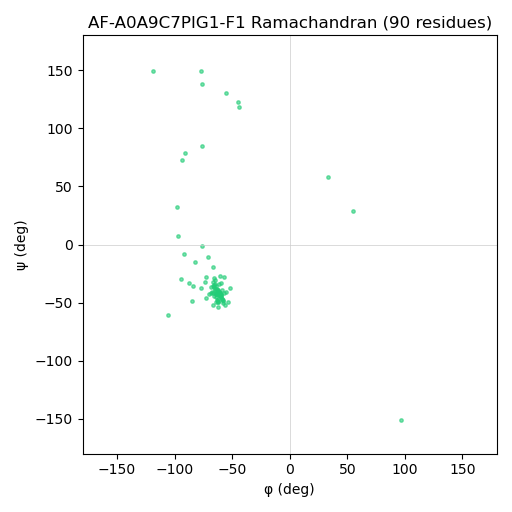81.00 80 TRP A CA 1
ATOM 664 C C . TRP A 1 80 ? 7.974 -3.988 -0.980 1.00 81.00 80 TRP A C 1
ATOM 666 O O . TRP A 1 80 ? 8.979 -3.852 -1.685 1.00 81.00 80 TRP A O 1
ATOM 676 N N . PHE A 1 81 ? 6.794 -4.345 -1.492 1.00 75.50 81 PHE A N 1
ATOM 677 C CA . PHE A 1 81 ? 6.614 -4.708 -2.899 1.00 75.50 81 PHE A CA 1
ATOM 678 C C . PHE A 1 81 ? 6.574 -3.496 -3.825 1.00 75.50 81 PHE A C 1
ATOM 680 O O . PHE A 1 81 ? 7.146 -3.552 -4.912 1.00 75.50 81 PHE A O 1
ATOM 687 N N . TRP A 1 82 ? 5.962 -2.399 -3.386 1.00 71.62 82 TRP A N 1
ATOM 688 C CA . TRP A 1 82 ? 5.758 -1.211 -4.205 1.00 71.62 82 TRP A CA 1
ATOM 689 C C . TRP A 1 82 ? 6.701 -0.069 -3.8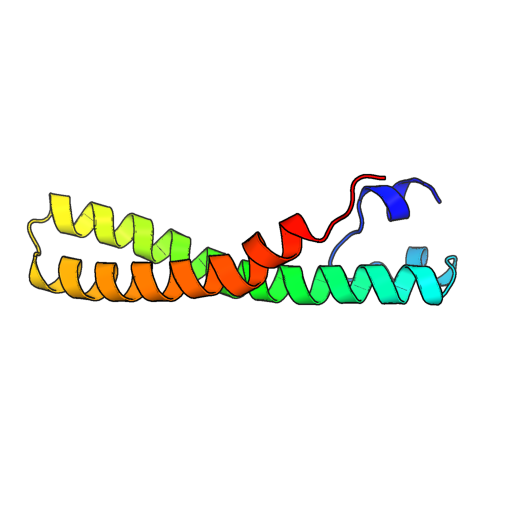07 1.00 71.62 82 TRP A C 1
ATOM 691 O O . TRP A 1 82 ? 7.561 0.318 -4.597 1.00 71.62 82 TRP A O 1
ATOM 701 N N . PHE A 1 83 ? 6.630 0.427 -2.566 1.00 67.94 83 PHE A N 1
ATOM 702 C CA . PHE A 1 83 ? 7.328 1.662 -2.169 1.00 67.94 83 PHE A CA 1
ATOM 703 C C . PHE A 1 83 ? 8.861 1.555 -2.244 1.00 67.94 83 PHE A C 1
ATOM 705 O O . PHE A 1 83 ? 9.530 2.417 -2.817 1.00 67.94 83 PHE A O 1
ATOM 712 N N . ARG A 1 84 ? 9.439 0.459 -1.736 1.00 68.31 84 ARG A N 1
ATOM 713 C CA . ARG A 1 84 ? 10.895 0.220 -1.781 1.00 68.31 84 ARG A CA 1
ATOM 714 C C . ARG A 1 84 ? 11.448 0.150 -3.204 1.00 68.31 84 ARG A C 1
ATOM 716 O O . ARG A 1 84 ? 12.626 0.406 -3.448 1.00 68.31 84 ARG A O 1
ATOM 723 N N . HIS A 1 85 ? 10.594 -0.244 -4.128 1.00 64.69 85 HIS A N 1
ATOM 724 C CA . HIS A 1 85 ? 10.948 -0.516 -5.499 1.00 64.69 85 HIS A CA 1
ATOM 725 C C . HIS A 1 85 ? 10.720 0.693 -6.413 1.00 64.69 85 HIS A C 1
ATOM 727 O O . HIS A 1 85 ? 11.519 0.896 -7.326 1.00 64.69 85 HIS A O 1
ATOM 733 N N . LEU A 1 86 ? 9.738 1.544 -6.090 1.00 60.12 86 LEU A N 1
ATOM 734 C CA . LEU A 1 86 ? 9.563 2.869 -6.690 1.00 60.12 86 LEU A CA 1
ATOM 735 C C . LEU A 1 86 ? 10.818 3.733 -6.507 1.00 60.12 86 LEU A C 1
ATOM 737 O O . LEU A 1 86 ? 11.279 4.379 -7.438 1.00 60.12 86 LEU A O 1
ATOM 741 N N . SER A 1 87 ? 11.430 3.689 -5.319 1.00 52.31 87 SER A N 1
ATOM 742 C CA . SER A 1 87 ? 12.624 4.489 -5.013 1.00 52.31 87 SER A CA 1
ATOM 743 C C . SER A 1 87 ? 13.893 4.025 -5.746 1.00 52.31 87 SER A C 1
ATOM 745 O O . SER A 1 87 ? 14.907 4.720 -5.710 1.00 52.31 87 SER A O 1
ATOM 747 N N . LYS A 1 88 ? 13.853 2.850 -6.391 1.00 52.75 88 LYS A N 1
ATOM 748 C CA . LYS A 1 88 ? 14.928 2.325 -7.244 1.00 52.75 88 LYS A CA 1
ATOM 749 C C . LYS A 1 88 ? 14.766 2.706 -8.712 1.00 52.75 88 LYS A C 1
ATOM 751 O O . LYS A 1 88 ? 15.690 2.460 -9.486 1.00 52.75 88 LYS A O 1
ATOM 756 N N . GLU A 1 89 ? 13.641 3.306 -9.096 1.00 52.97 89 GLU A N 1
ATOM 757 C CA . GLU A 1 89 ? 13.511 3.927 -10.410 1.00 52.97 89 GLU A CA 1
ATOM 758 C C . GLU A 1 89 ? 14.263 5.253 -10.389 1.00 52.97 89 GLU A C 1
ATOM 760 O O . GLU A 1 89 ? 13.753 6.326 -10.076 1.00 52.97 89 GLU A O 1
ATOM 765 N N . VAL A 1 90 ? 15.562 5.108 -10.640 1.00 44.31 90 VAL A N 1
ATOM 766 C CA . VAL A 1 90 ? 16.507 6.170 -10.942 1.00 44.31 90 VAL A CA 1
ATOM 767 C C . VAL A 1 90 ? 15.866 7.115 -11.955 1.00 44.31 90 VAL A C 1
ATOM 769 O O . VAL A 1 90 ? 15.465 6.689 -13.040 1.00 44.31 90 VAL A O 1
ATOM 772 N N . LYS A 1 91 ? 15.787 8.396 -11.572 1.00 41.91 91 LYS A N 1
ATOM 773 C CA . LYS A 1 91 ? 15.534 9.520 -12.476 1.00 41.91 91 LYS A CA 1
ATOM 774 C C . LYS A 1 91 ? 16.396 9.346 -13.727 1.00 41.91 91 LYS A C 1
ATOM 776 O O . LYS A 1 91 ? 17.621 9.323 -13.614 1.00 41.91 91 LYS A O 1
ATOM 781 N N . ILE A 1 92 ? 15.749 9.211 -14.880 1.00 44.09 92 ILE A N 1
ATOM 782 C CA . ILE A 1 92 ? 16.370 9.562 -16.161 1.00 44.09 92 ILE A CA 1
ATOM 783 C C . ILE A 1 92 ? 16.348 11.085 -16.247 1.00 44.09 92 ILE A C 1
ATOM 785 O O . ILE A 1 92 ? 15.280 11.654 -15.920 1.00 44.09 92 ILE A O 1
#

Secondary structure (DSSP, 8-state):
-HHHHHH---S--HHHHTTS-HHHHHHHHHHHHHHHHHHHHHHHHHHHHHHHHHHHHTT-HHHHHHHHHHHHHHHHHHIIIIIHHHTTS---

Nearest PDB structures (foldseek):
  8ftm-assembly2_B  TM=7.958E-01  e=9.140E+00  Thermochaetoides thermophila DSM 1495

Foldseek 3Di:
DVVCVVCLDADDPPVVVVVDDPVSVVVSVVVNVLVVQLVVLVVLLVVLVVVLVVCVVVVVVVVNVVSVVVNVVSVVVNCVSPVVVVVVPDDD

Solvent-accessible surface area (backbone atoms only — not comparable to full-atom values): 5241 Å² total; per-residue (Å²): 119,67,63,63,73,71,62,56,72,74,80,90,56,63,84,66,50,74,80,46,62,66,71,62,52,51,54,48,51,55,50,42,56,44,50,53,54,28,48,66,39,45,55,58,34,54,52,37,51,53,52,30,57,48,24,60,77,70,65,38,61,70,62,24,53,55,34,47,53,51,37,52,54,35,48,53,49,34,41,61,56,36,54,62,50,56,75,65,62,69,84,128

Sequence (92 aa):
MNFYKITRPFGFWNQVRSNLDTSIVAKINQENRRDIIAIFFAVPWQIVLFLTGMMIVLKQWTNFISLFGILIILSFGLYWFWFRHLSKEVKI

Radius of gyration: 18.37 Å; Cα contacts (8 Å, |Δi|>4): 48; chains: 1; bounding box: 37×18×51 Å

Mean predicted aligned error: 8.69 Å

pLDDT: mean 78.27, std 14.12, range [41.91, 95.69]